Protein AF-H9BWG8-F1 (afdb_monomer_lite)

Radius of gyration: 15.61 Å; chains: 1; bounding box: 44×38×36 Å

Structure (mmCIF, N/CA/C/O backbone):
data_AF-H9BWG8-F1
#
_entry.id   AF-H9BWG8-F1
#
loop_
_atom_site.group_PDB
_atom_site.id
_atom_site.type_symbol
_atom_site.label_atom_id
_atom_site.label_alt_id
_atom_site.label_comp_id
_atom_site.label_asym_id
_atom_site.label_entity_id
_atom_site.label_seq_id
_atom_site.pdbx_PDB_ins_code
_atom_site.Cartn_x
_atom_site.Cartn_y
_atom_site.Cartn_z
_atom_site.occupancy
_atom_site.B_iso_or_equiv
_atom_site.auth_seq_id
_atom_site.auth_comp_id
_atom_site.auth_asym_id
_atom_site.auth_atom_id
_atom_site.pdbx_PDB_model_num
ATOM 1 N N . MET A 1 1 ? -14.755 -24.581 -1.591 1.00 34.66 1 MET A N 1
ATOM 2 C CA . MET A 1 1 ? -14.651 -24.265 -0.151 1.00 34.66 1 MET A CA 1
ATOM 3 C C . MET A 1 1 ? -14.657 -22.758 -0.014 1.00 34.66 1 MET A C 1
ATOM 5 O O . MET A 1 1 ? -13.779 -22.114 -0.571 1.00 34.66 1 MET A O 1
ATOM 9 N N . VAL A 1 2 ? -15.676 -22.192 0.628 1.00 41.84 2 VAL A N 1
ATOM 10 C CA . VAL A 1 2 ? -15.717 -20.753 0.907 1.00 41.84 2 VAL A CA 1
ATOM 11 C C . VAL A 1 2 ? -14.755 -20.523 2.066 1.00 41.84 2 VAL A C 1
ATOM 13 O O . VAL A 1 2 ? -15.059 -20.895 3.195 1.00 41.84 2 VAL A O 1
ATOM 16 N N . SER A 1 3 ? -13.562 -20.003 1.774 1.00 42.91 3 SER A N 1
ATOM 17 C CA . SER A 1 3 ? -12.657 -19.515 2.812 1.00 42.91 3 SER A CA 1
ATOM 18 C C . SER A 1 3 ? -13.364 -18.349 3.490 1.00 42.91 3 SER A C 1
ATOM 20 O O . SER A 1 3 ? -13.447 -17.261 2.921 1.00 42.91 3 SER A O 1
ATOM 22 N N . SER A 1 4 ? -13.925 -18.588 4.672 1.00 49.81 4 SER A N 1
ATOM 23 C CA . SER A 1 4 ? -14.429 -17.540 5.554 1.00 49.81 4 SER A CA 1
ATOM 24 C C . SER A 1 4 ? -13.330 -16.491 5.712 1.00 49.81 4 SER A C 1
ATOM 26 O O . SER A 1 4 ? -12.240 -16.805 6.194 1.00 49.81 4 SER A O 1
ATOM 28 N N . ARG A 1 5 ? -13.579 -15.274 5.214 1.00 58.22 5 ARG A N 1
ATOM 29 C CA . ARG A 1 5 ? -12.665 -14.139 5.367 1.00 58.22 5 ARG A CA 1
ATOM 30 C C . ARG A 1 5 ? -12.536 -13.871 6.863 1.00 58.22 5 ARG A C 1
ATOM 32 O O . ARG A 1 5 ? -13.487 -13.404 7.479 1.00 58.22 5 ARG A O 1
ATOM 39 N N . ILE A 1 6 ? -11.388 -14.209 7.440 1.00 57.97 6 ILE A N 1
ATOM 40 C CA . ILE A 1 6 ? -11.013 -13.689 8.749 1.00 57.97 6 ILE A CA 1
ATOM 41 C C . ILE A 1 6 ? -10.629 -12.233 8.486 1.00 57.97 6 ILE A C 1
ATOM 43 O O . ILE A 1 6 ? -9.564 -11.968 7.936 1.00 57.97 6 ILE A O 1
ATOM 47 N N . VAL A 1 7 ? -11.571 -11.332 8.752 1.00 70.06 7 VAL A N 1
ATOM 48 C CA . VAL A 1 7 ? -11.335 -9.888 8.814 1.00 70.06 7 VAL A CA 1
ATOM 49 C C . VAL A 1 7 ? -10.804 -9.625 10.218 1.00 70.06 7 VAL A C 1
ATOM 51 O O . VAL A 1 7 ? -11.497 -9.908 11.197 1.00 70.06 7 VAL A O 1
ATOM 54 N N . VAL A 1 8 ? -9.552 -9.193 10.312 1.00 82.75 8 VAL A N 1
ATOM 55 C CA . VAL A 1 8 ? -8.829 -8.928 11.565 1.00 82.75 8 VAL A CA 1
ATOM 56 C C . VAL A 1 8 ? -8.617 -7.428 11.750 1.00 82.75 8 VAL A C 1
ATOM 58 O O . VAL A 1 8 ? -8.641 -6.942 12.879 1.00 82.75 8 VAL A O 1
ATOM 61 N N . LEU A 1 9 ? -8.455 -6.685 10.654 1.00 85.06 9 LEU A N 1
ATOM 62 C CA . LEU A 1 9 ? -8.388 -5.230 10.674 1.00 85.06 9 LEU A CA 1
ATOM 63 C C . LEU A 1 9 ? -9.756 -4.619 10.983 1.00 85.06 9 LEU A C 1
ATOM 65 O O . LEU A 1 9 ? -10.799 -5.063 10.504 1.00 85.06 9 LEU A O 1
ATOM 69 N N . GLU A 1 10 ? -9.741 -3.531 11.746 1.00 86.50 10 GLU A N 1
ATOM 70 C CA . GLU A 1 10 ? -10.928 -2.704 11.930 1.00 86.50 10 GLU A CA 1
ATOM 71 C C . GLU A 1 10 ? -11.359 -2.097 10.585 1.00 86.50 10 GLU A C 1
ATOM 73 O O . GLU A 1 10 ? -10.529 -1.592 9.826 1.00 86.50 10 GLU A O 1
ATOM 78 N N . GLU A 1 11 ? -12.666 -2.070 10.313 1.00 85.56 11 GLU A N 1
ATOM 79 C CA . GLU A 1 11 ? -13.238 -1.542 9.061 1.00 85.56 11 GLU A CA 1
ATOM 80 C C . GLU A 1 11 ? -12.748 -0.117 8.747 1.00 85.56 11 GLU A C 1
ATOM 82 O O . GLU A 1 11 ? -12.359 0.194 7.624 1.00 85.56 11 GLU A O 1
ATOM 87 N N . LYS A 1 12 ? -12.630 0.733 9.773 1.00 86.62 12 LYS A N 1
ATOM 88 C CA . LYS A 1 12 ? -12.092 2.094 9.623 1.00 86.62 12 LYS A CA 1
ATOM 89 C C . LYS A 1 12 ? -10.654 2.117 9.110 1.00 86.62 12 LYS A C 1
ATOM 91 O O . LYS A 1 12 ? -10.272 3.046 8.399 1.00 86.62 12 LYS A O 1
ATOM 96 N N . PHE A 1 13 ? -9.841 1.134 9.489 1.00 90.06 13 PHE A N 1
ATOM 97 C CA . PHE A 1 13 ? -8.470 1.042 9.008 1.00 90.06 13 PHE A CA 1
ATOM 98 C C . PHE A 1 13 ? -8.421 0.515 7.572 1.00 90.06 13 PHE A C 1
ATOM 100 O O . PHE A 1 13 ? -7.601 0.981 6.786 1.00 90.06 13 PHE A O 1
ATOM 107 N N . HIS A 1 14 ? -9.347 -0.364 7.186 1.00 89.69 14 HIS A N 1
ATOM 108 C CA . HIS A 1 14 ? -9.510 -0.806 5.800 1.00 89.69 14 HIS A CA 1
ATOM 109 C C . HIS A 1 14 ? -9.807 0.372 4.849 1.00 89.69 14 HIS A C 1
ATOM 111 O O . HIS A 1 14 ? -9.149 0.541 3.815 1.00 89.69 14 HIS A O 1
ATOM 117 N N . ASP A 1 15 ? -10.737 1.250 5.233 1.00 90.06 15 ASP A N 1
ATOM 118 C CA . ASP A 1 15 ? -11.041 2.474 4.481 1.00 90.06 15 ASP A CA 1
ATOM 119 C C . ASP A 1 15 ? -9.833 3.413 4.415 1.00 90.06 15 ASP A C 1
ATOM 121 O O . ASP A 1 15 ? -9.537 4.013 3.375 1.00 90.06 15 ASP A O 1
ATOM 125 N N . LYS A 1 16 ? -9.088 3.512 5.522 1.00 90.88 16 LYS A N 1
ATOM 126 C CA . LYS A 1 16 ? -7.868 4.316 5.590 1.00 90.88 16 LYS A CA 1
ATOM 127 C C . LYS A 1 16 ? -6.794 3.792 4.638 1.00 90.88 16 LYS A C 1
ATOM 129 O O . LYS A 1 16 ? -6.205 4.599 3.925 1.00 90.88 16 LYS A O 1
ATOM 134 N N . ILE A 1 17 ? -6.579 2.477 4.565 1.00 91.75 17 ILE A N 1
ATOM 135 C CA . ILE A 1 17 ? -5.646 1.853 3.612 1.00 91.75 17 ILE A CA 1
ATOM 136 C C . ILE A 1 17 ? -6.026 2.219 2.177 1.00 91.75 17 ILE A C 1
ATOM 138 O O . ILE A 1 17 ? -5.185 2.704 1.424 1.00 91.75 17 ILE A O 1
ATOM 142 N N . THR A 1 18 ? -7.297 2.051 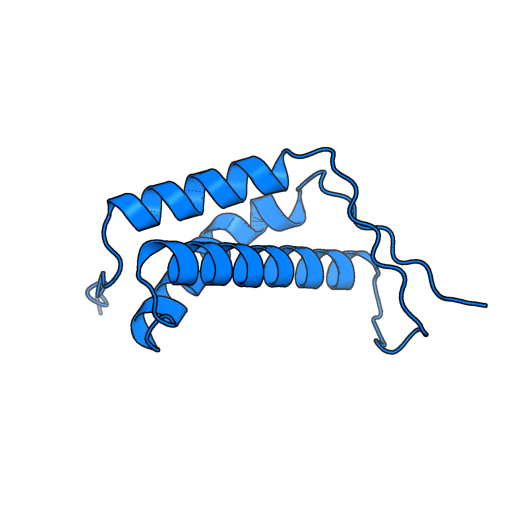1.818 1.00 91.38 18 THR A N 1
ATOM 143 C CA . THR A 1 18 ? -7.797 2.355 0.468 1.00 91.38 18 THR A CA 1
ATOM 144 C C . THR A 1 18 ? -7.594 3.836 0.122 1.00 91.38 18 THR A C 1
ATOM 146 O O . THR A 1 18 ? -7.124 4.186 -0.960 1.00 91.38 18 THR A O 1
ATOM 149 N N . SER A 1 19 ? -7.873 4.728 1.076 1.00 91.06 19 SER A N 1
ATOM 150 C CA . SER A 1 19 ? -7.628 6.167 0.935 1.00 91.06 19 SER A CA 1
ATOM 151 C C . SER A 1 19 ? -6.141 6.495 0.749 1.00 91.06 19 SER A C 1
ATOM 153 O O . SER A 1 19 ? -5.789 7.297 -0.120 1.00 91.06 19 SER A O 1
ATOM 155 N N . LEU A 1 20 ? -5.257 5.849 1.518 1.00 89.81 20 LEU A N 1
ATOM 156 C CA . LEU A 1 20 ? -3.808 6.011 1.400 1.00 89.81 20 LEU A CA 1
ATOM 157 C C . LEU A 1 20 ? -3.299 5.548 0.032 1.00 89.81 20 LEU A C 1
ATOM 159 O O . LEU A 1 20 ? -2.563 6.300 -0.603 1.00 89.81 20 LEU A O 1
ATOM 163 N N . ILE A 1 21 ? -3.740 4.382 -0.452 1.00 90.38 21 ILE A N 1
ATOM 164 C CA . ILE A 1 21 ? -3.393 3.873 -1.786 1.00 90.38 21 ILE A CA 1
ATOM 165 C C . ILE A 1 21 ? -3.788 4.899 -2.848 1.00 90.38 21 ILE A C 1
ATOM 167 O O . ILE A 1 21 ? -2.922 5.407 -3.559 1.00 90.38 21 ILE A O 1
ATOM 171 N N . HIS A 1 22 ? -5.061 5.296 -2.912 1.00 90.31 22 HIS A N 1
ATOM 172 C CA . HIS A 1 22 ? -5.521 6.243 -3.929 1.00 90.31 22 HIS A CA 1
ATOM 173 C C . HIS A 1 22 ? -4.805 7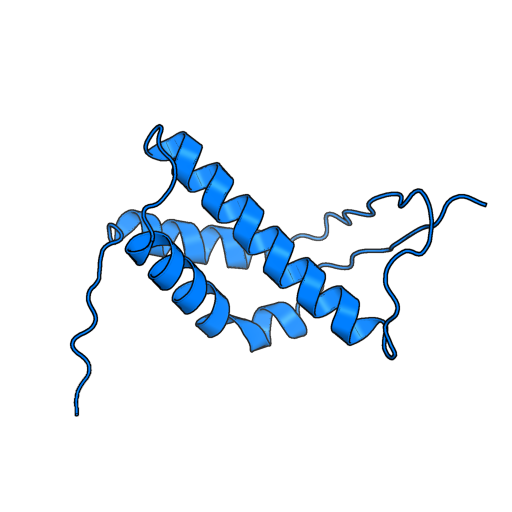.594 -3.862 1.00 90.31 22 HIS A C 1
ATOM 175 O O . HIS A 1 22 ? -4.503 8.182 -4.901 1.00 90.31 22 HIS A O 1
ATOM 181 N N . LYS A 1 23 ? -4.535 8.103 -2.654 1.00 88.00 23 LYS A N 1
ATOM 182 C CA . LYS A 1 23 ? -3.806 9.361 -2.475 1.00 88.00 23 LYS A CA 1
ATOM 183 C C . LYS A 1 23 ? -2.376 9.248 -2.998 1.00 88.00 23 LYS A C 1
ATOM 185 O O . LYS A 1 23 ? -1.919 10.151 -3.691 1.00 88.00 23 LYS A O 1
ATOM 190 N N . THR A 1 24 ? -1.687 8.155 -2.684 1.00 85.75 24 THR A N 1
ATOM 191 C CA . THR A 1 24 ? -0.313 7.915 -3.131 1.00 85.75 24 THR A CA 1
ATOM 192 C C . THR A 1 24 ? -0.244 7.715 -4.643 1.00 85.75 24 THR A C 1
ATOM 194 O O . THR A 1 24 ? 0.576 8.355 -5.291 1.00 85.75 24 THR A O 1
ATOM 197 N N . LEU A 1 25 ? -1.134 6.908 -5.229 1.00 84.31 25 LEU A N 1
ATOM 198 C CA . LEU A 1 25 ? -1.118 6.612 -6.667 1.00 84.31 25 LEU A CA 1
ATOM 199 C C . LEU A 1 25 ? -1.467 7.817 -7.554 1.00 84.31 25 LEU A C 1
ATOM 201 O O . LEU A 1 25 ? -1.058 7.846 -8.715 1.00 84.31 25 LEU A O 1
ATOM 205 N N . LYS A 1 26 ? -2.222 8.787 -7.020 1.00 82.31 26 LYS A N 1
ATOM 206 C CA . LYS A 1 26 ? -2.591 10.046 -7.695 1.00 82.31 26 LYS A CA 1
ATOM 207 C C . LYS A 1 26 ? -1.634 11.199 -7.396 1.00 82.31 26 LYS A C 1
ATOM 209 O O . LYS A 1 26 ? -1.859 12.309 -7.876 1.00 82.31 26 LYS A O 1
ATOM 214 N N . SER A 1 27 ? -0.619 10.975 -6.566 1.00 76.06 27 SER A N 1
ATOM 215 C CA . SER A 1 27 ? 0.347 12.013 -6.241 1.00 76.06 27 SER A CA 1
ATOM 216 C C . SER A 1 27 ? 1.319 12.212 -7.402 1.00 76.06 27 SER A C 1
ATOM 218 O O . SER A 1 27 ? 1.900 11.253 -7.901 1.00 76.06 27 SER A O 1
ATOM 220 N N . ASN A 1 28 ? 1.537 13.473 -7.780 1.00 65.12 28 ASN A N 1
ATOM 221 C CA . ASN A 1 28 ? 2.629 13.871 -8.675 1.00 65.12 28 ASN A CA 1
ATOM 222 C C . ASN A 1 28 ? 3.942 14.097 -7.906 1.00 65.12 28 ASN A C 1
ATOM 224 O O . ASN A 1 28 ? 4.904 14.621 -8.468 1.00 65.12 28 ASN A O 1
ATOM 228 N N . GLU A 1 29 ? 3.982 13.777 -6.609 1.00 64.62 29 GLU A N 1
ATOM 229 C CA . GLU A 1 29 ? 5.217 13.826 -5.834 1.00 64.62 29 GLU A CA 1
ATOM 230 C C . GLU A 1 29 ? 6.154 12.727 -6.330 1.00 64.62 29 GLU A C 1
ATOM 232 O O . GLU A 1 29 ? 6.052 11.560 -5.955 1.00 64.62 29 GLU A O 1
ATOM 237 N N . ILE A 1 30 ? 7.074 13.127 -7.201 1.00 56.09 30 ILE A N 1
ATOM 238 C CA . ILE A 1 30 ? 8.175 12.293 -7.656 1.00 56.09 30 ILE A CA 1
ATOM 239 C C . ILE A 1 30 ? 9.077 12.039 -6.446 1.00 56.09 30 ILE A C 1
ATOM 241 O O . ILE A 1 30 ? 9.781 12.938 -5.978 1.00 56.09 30 ILE A O 1
ATOM 245 N N . SER A 1 31 ? 9.063 10.811 -5.931 1.00 63.84 31 SER A N 1
ATOM 246 C CA . SER A 1 31 ? 10.088 10.351 -5.001 1.00 63.84 31 SER A CA 1
ATOM 247 C C . SER A 1 31 ? 11.187 9.684 -5.817 1.00 63.84 31 SER A C 1
ATOM 249 O O . SER A 1 31 ? 11.019 8.575 -6.318 1.00 63.84 31 SER A O 1
ATOM 251 N N . SER A 1 32 ? 12.306 10.382 -5.981 1.00 59.59 32 SER A N 1
ATOM 252 C CA . SER A 1 32 ? 13.496 9.843 -6.640 1.00 59.59 32 SER A CA 1
ATOM 253 C C . SER A 1 32 ? 14.540 9.510 -5.581 1.00 59.59 32 SER A C 1
ATOM 255 O O . SER A 1 32 ? 15.341 10.382 -5.227 1.00 59.59 32 SER A O 1
ATOM 257 N N . PRO A 1 33 ? 14.527 8.296 -5.004 1.00 64.75 33 PRO A N 1
ATOM 258 C CA . PRO A 1 33 ? 15.577 7.900 -4.084 1.00 64.75 33 PRO A CA 1
ATOM 259 C C . PRO A 1 33 ? 16.907 7.828 -4.842 1.00 64.75 33 PRO A C 1
ATOM 261 O O . PRO A 1 33 ? 17.048 7.098 -5.823 1.00 64.75 33 PRO A O 1
ATOM 264 N N . GLU A 1 34 ? 17.896 8.586 -4.374 1.00 64.31 34 GLU A N 1
ATOM 265 C CA . GLU A 1 34 ? 19.269 8.465 -4.856 1.00 64.31 34 GLU A CA 1
ATOM 266 C C . GLU A 1 34 ? 19.855 7.141 -4.345 1.00 64.31 34 GLU A C 1
ATOM 268 O O . GLU A 1 34 ? 19.985 6.914 -3.137 1.00 64.31 34 GLU A O 1
ATOM 273 N N . LEU A 1 35 ? 20.205 6.244 -5.265 1.00 67.81 35 LEU A N 1
ATOM 274 C CA . LEU A 1 35 ? 20.800 4.956 -4.940 1.00 67.81 35 LEU A CA 1
ATOM 275 C C . LEU A 1 35 ? 22.324 5.057 -5.032 1.00 67.81 35 LEU A C 1
ATOM 277 O O . LEU A 1 35 ? 22.884 5.557 -6.004 1.00 67.81 35 LEU A O 1
ATOM 281 N N . LYS A 1 36 ? 23.026 4.538 -4.017 1.00 64.75 36 LYS A N 1
ATOM 282 C CA . LYS A 1 36 ? 24.500 4.580 -3.970 1.00 64.75 36 LYS A CA 1
ATOM 283 C C . LYS A 1 36 ? 25.162 3.830 -5.128 1.00 64.75 36 LYS A C 1
ATOM 285 O O . LYS A 1 36 ? 26.270 4.181 -5.494 1.00 64.75 36 LYS A O 1
ATOM 290 N N . GLN A 1 37 ? 24.513 2.788 -5.641 1.00 66.75 37 GLN A N 1
ATOM 291 C CA . GLN A 1 37 ? 24.987 1.961 -6.749 1.00 66.75 37 GLN A CA 1
ATOM 292 C C . GLN A 1 37 ? 23.821 1.121 -7.298 1.00 66.75 37 GLN A C 1
ATOM 294 O O . GLN A 1 37 ? 22.826 0.906 -6.593 1.00 66.75 37 GLN A O 1
ATOM 299 N N . LYS A 1 38 ? 23.934 0.611 -8.530 1.00 69.12 38 LYS A N 1
ATOM 300 C CA . LYS A 1 38 ? 22.958 -0.330 -9.106 1.00 69.12 38 LYS A CA 1
ATOM 301 C C . LYS A 1 38 ? 23.140 -1.716 -8.483 1.00 69.12 38 LYS A C 1
ATOM 303 O O . LYS A 1 38 ? 23.996 -2.479 -8.905 1.00 69.12 38 LYS A O 1
ATOM 308 N N . ILE A 1 39 ? 22.371 -2.006 -7.428 1.00 72.75 39 ILE A N 1
ATOM 309 C CA . ILE A 1 39 ? 22.423 -3.295 -6.702 1.00 72.75 39 ILE A CA 1
ATOM 310 C C . ILE A 1 39 ? 21.454 -4.323 -7.298 1.00 72.75 39 ILE A C 1
ATOM 312 O O . ILE A 1 39 ? 21.702 -5.520 -7.219 1.00 72.75 39 ILE A O 1
ATOM 316 N N . TRP A 1 40 ? 20.341 -3.863 -7.869 1.00 70.69 40 TRP A N 1
ATOM 317 C CA . TRP A 1 40 ? 19.284 -4.737 -8.366 1.00 70.69 40 TRP A CA 1
ATOM 318 C C . TRP A 1 40 ? 19.498 -5.027 -9.847 1.00 70.69 40 TRP A C 1
ATOM 320 O O . TRP A 1 40 ? 19.505 -4.109 -10.671 1.00 70.69 40 TRP A O 1
ATOM 330 N N . GLU A 1 41 ? 19.663 -6.306 -10.165 1.00 70.19 41 GLU A N 1
ATOM 331 C CA . GLU A 1 41 ? 19.581 -6.812 -11.529 1.00 70.19 41 GLU A CA 1
ATOM 332 C C . GLU A 1 41 ? 18.102 -7.008 -11.874 1.00 70.19 41 GLU A C 1
ATOM 334 O O . GLU A 1 41 ? 17.390 -7.757 -11.207 1.00 70.19 41 GLU A O 1
ATOM 339 N N . TYR A 1 42 ? 17.626 -6.288 -12.884 1.00 74.12 42 TYR A N 1
ATOM 340 C CA . TYR A 1 42 ? 16.276 -6.409 -13.422 1.00 74.12 42 TYR A CA 1
ATOM 341 C C . TYR A 1 42 ? 16.349 -6.311 -14.945 1.00 74.12 42 TYR A C 1
ATOM 343 O O . TYR A 1 42 ? 17.185 -5.585 -15.488 1.00 74.12 42 TYR A O 1
ATOM 351 N N . GLU A 1 43 ? 15.495 -7.073 -15.623 1.00 75.62 43 GLU A N 1
ATOM 352 C CA . GLU A 1 43 ? 15.445 -7.133 -17.088 1.00 75.62 43 GLU A CA 1
ATOM 353 C C . GLU A 1 43 ? 14.665 -5.948 -17.680 1.00 75.62 43 GLU A C 1
ATOM 355 O O . GLU A 1 43 ? 15.028 -5.425 -18.734 1.00 75.62 43 GLU A O 1
ATOM 360 N N . HIS A 1 44 ? 13.640 -5.476 -16.960 1.00 80.06 44 HIS A N 1
ATOM 361 C CA . HIS A 1 44 ? 12.767 -4.382 -17.377 1.00 80.06 44 HIS A CA 1
ATOM 362 C C . HIS A 1 44 ? 12.544 -3.372 -16.244 1.00 80.06 44 HIS A C 1
ATOM 364 O O . HIS A 1 44 ? 12.152 -3.738 -15.134 1.00 80.06 44 HIS A O 1
ATOM 370 N N . ASP A 1 45 ? 12.764 -2.086 -16.535 1.00 78.50 45 ASP A N 1
ATOM 371 C CA . ASP A 1 45 ? 12.577 -0.975 -15.590 1.00 78.50 45 ASP A CA 1
ATOM 372 C C . ASP A 1 45 ? 11.155 -0.941 -15.009 1.00 78.50 45 ASP A C 1
ATOM 374 O O . ASP A 1 45 ? 10.971 -0.633 -13.831 1.00 78.50 45 ASP A O 1
ATOM 378 N N . ASP A 1 46 ? 10.151 -1.289 -15.817 1.00 80.00 46 ASP A N 1
ATOM 379 C CA . ASP A 1 46 ? 8.741 -1.263 -15.420 1.00 80.00 46 ASP A CA 1
ATOM 380 C C . ASP A 1 46 ? 8.422 -2.287 -14.322 1.00 80.00 46 ASP A C 1
ATOM 382 O O . ASP A 1 46 ? 7.682 -1.971 -13.386 1.00 80.00 46 ASP A O 1
ATOM 386 N N . ASP A 1 47 ? 9.037 -3.472 -14.364 1.00 79.56 47 ASP A N 1
ATOM 387 C CA . ASP A 1 47 ? 8.869 -4.499 -13.328 1.00 79.56 47 ASP A CA 1
ATOM 388 C C . ASP A 1 47 ? 9.498 -4.050 -12.004 1.00 79.56 47 ASP A C 1
ATOM 390 O O . ASP A 1 47 ? 8.917 -4.225 -10.926 1.00 79.56 47 ASP A O 1
ATOM 394 N N . PHE A 1 48 ? 10.664 -3.399 -12.079 1.00 81.50 48 PHE A N 1
ATOM 395 C CA . PHE A 1 48 ? 11.315 -2.817 -10.909 1.00 81.50 48 PHE A CA 1
ATOM 396 C C . PHE A 1 48 ? 10.480 -1.679 -10.308 1.00 81.50 48 PHE A C 1
ATOM 398 O O . PHE A 1 48 ? 10.248 -1.651 -9.096 1.00 81.50 48 PHE A O 1
ATOM 405 N N . LYS A 1 49 ? 9.969 -0.768 -11.147 1.00 81.12 49 LYS A N 1
ATOM 406 C CA . LYS A 1 49 ? 9.076 0.321 -10.725 1.00 81.12 49 LYS A CA 1
ATOM 407 C C . LYS A 1 49 ? 7.810 -0.222 -10.071 1.00 81.12 49 LYS A C 1
ATOM 409 O O . LYS A 1 49 ? 7.421 0.271 -9.014 1.00 81.12 49 LYS A O 1
ATOM 414 N N . TYR A 1 50 ? 7.187 -1.241 -10.656 1.00 84.31 50 TYR A N 1
ATOM 415 C CA . TYR A 1 50 ? 6.000 -1.883 -10.097 1.00 84.31 50 TYR A CA 1
ATOM 416 C C . TYR A 1 50 ? 6.274 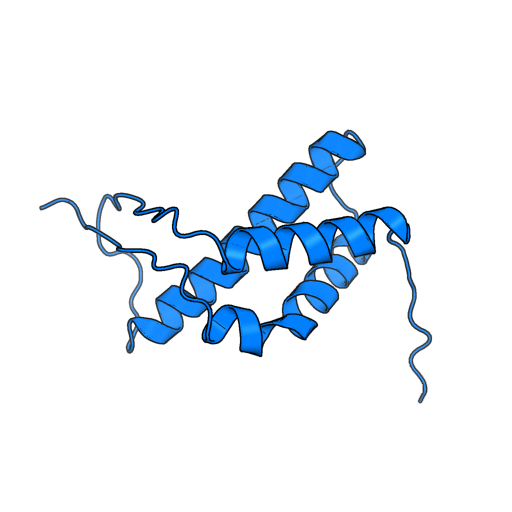-2.477 -8.707 1.00 84.31 50 TYR A C 1
ATOM 418 O O . TYR A 1 50 ? 5.571 -2.150 -7.745 1.00 84.31 50 TYR A O 1
ATOM 426 N N . GLY A 1 51 ? 7.345 -3.266 -8.570 1.00 84.31 51 GLY A N 1
ATOM 427 C CA . GLY A 1 51 ? 7.761 -3.825 -7.282 1.00 84.31 51 GLY A CA 1
ATOM 428 C C . GLY A 1 51 ? 8.061 -2.745 -6.237 1.00 84.31 51 GLY A C 1
ATOM 429 O O . GLY A 1 51 ? 7.636 -2.858 -5.085 1.00 84.31 51 GLY A O 1
ATOM 430 N N . HIS A 1 52 ? 8.725 -1.659 -6.642 1.00 84.50 52 HIS A N 1
ATOM 431 C CA . HIS A 1 52 ? 9.000 -0.522 -5.767 1.00 84.50 52 HIS A CA 1
ATOM 432 C C . HIS A 1 52 ? 7.717 0.170 -5.290 1.00 84.50 52 HIS A C 1
ATOM 434 O O . HIS A 1 52 ? 7.575 0.403 -4.091 1.00 84.50 52 HIS A O 1
ATOM 440 N N . LYS A 1 53 ? 6.762 0.469 -6.186 1.00 86.31 53 LYS A N 1
ATOM 441 C CA . LYS A 1 53 ? 5.478 1.098 -5.819 1.00 86.31 53 LYS A CA 1
ATOM 442 C C . LYS A 1 53 ? 4.714 0.245 -4.802 1.00 86.31 53 LYS A C 1
ATOM 444 O O . LYS A 1 53 ? 4.262 0.766 -3.781 1.00 86.31 53 LYS A O 1
ATOM 449 N N . ALA A 1 54 ? 4.619 -1.065 -5.040 1.00 88.50 54 ALA A N 1
ATOM 450 C CA . ALA A 1 54 ? 3.971 -1.991 -4.114 1.00 88.50 54 ALA A CA 1
ATOM 451 C C . ALA A 1 54 ? 4.683 -2.020 -2.748 1.00 88.50 54 ALA A C 1
ATOM 453 O O . ALA A 1 54 ? 4.039 -1.901 -1.705 1.00 88.50 54 ALA A O 1
ATOM 454 N N . GLY A 1 55 ? 6.018 -2.106 -2.740 1.00 88.19 55 GLY A N 1
ATOM 455 C CA . GLY A 1 55 ? 6.821 -2.077 -1.514 1.00 88.19 55 GLY A CA 1
ATOM 456 C C . GLY A 1 55 ? 6.687 -0.767 -0.731 1.00 88.19 55 GLY A C 1
ATOM 457 O O . GLY A 1 55 ? 6.545 -0.789 0.493 1.00 88.19 55 GLY A O 1
ATOM 458 N N . PHE A 1 56 ? 6.674 0.369 -1.428 1.00 87.81 56 PHE A N 1
ATOM 459 C CA . PHE A 1 56 ? 6.479 1.689 -0.834 1.00 87.81 56 PHE A CA 1
ATOM 460 C C . PHE A 1 56 ? 5.116 1.801 -0.142 1.00 87.81 56 PHE A C 1
ATOM 462 O O . PHE A 1 56 ? 5.050 2.217 1.015 1.00 87.81 56 PHE A O 1
ATOM 469 N N . LEU A 1 57 ? 4.040 1.366 -0.807 1.00 90.31 57 LEU A N 1
ATOM 470 C CA . LEU A 1 57 ? 2.694 1.342 -0.226 1.00 90.31 57 LEU A CA 1
ATOM 471 C C . LEU A 1 57 ? 2.624 0.460 1.023 1.00 90.31 57 LEU A C 1
ATOM 473 O O . LEU A 1 57 ? 2.080 0.896 2.036 1.00 90.31 57 LEU A O 1
ATOM 477 N N . ILE A 1 58 ? 3.227 -0.736 0.989 1.00 92.12 58 ILE A N 1
ATOM 478 C CA . ILE A 1 58 ? 3.321 -1.617 2.166 1.00 92.12 58 ILE A CA 1
ATOM 479 C C . ILE A 1 58 ? 3.991 -0.877 3.331 1.00 92.12 58 ILE A C 1
ATOM 481 O O . ILE A 1 58 ? 3.450 -0.851 4.436 1.00 92.12 58 ILE A O 1
ATOM 485 N N . GLY A 1 59 ? 5.150 -0.258 3.092 1.00 91.38 59 GLY A N 1
ATOM 486 C CA . GLY A 1 59 ? 5.884 0.479 4.122 1.00 91.38 59 GLY A CA 1
ATOM 487 C C . GLY A 1 59 ? 5.085 1.653 4.691 1.00 91.38 59 GLY A C 1
ATOM 488 O O . GLY A 1 59 ? 5.044 1.844 5.908 1.00 91.38 59 GLY A O 1
ATOM 489 N N . LEU A 1 60 ? 4.403 2.404 3.825 1.00 91.88 60 LEU A N 1
ATOM 490 C CA . LEU A 1 60 ? 3.568 3.539 4.210 1.00 91.88 60 LEU A CA 1
ATOM 491 C C . LEU A 1 60 ? 2.385 3.101 5.083 1.00 91.88 60 LEU A C 1
ATOM 493 O O . LEU A 1 60 ? 2.146 3.701 6.132 1.00 91.88 60 LEU A O 1
ATOM 497 N N . ILE A 1 61 ? 1.682 2.038 4.686 1.00 94.62 61 ILE A N 1
ATOM 498 C CA . ILE A 1 61 ? 0.537 1.493 5.425 1.00 94.62 61 ILE A CA 1
ATOM 499 C C . ILE A 1 61 ? 0.975 0.935 6.782 1.00 94.62 61 ILE A C 1
ATOM 501 O O . ILE A 1 61 ? 0.345 1.239 7.792 1.00 94.62 61 ILE A O 1
ATOM 505 N N . ILE A 1 62 ? 2.075 0.173 6.839 1.00 95.25 62 ILE A N 1
ATOM 506 C CA . ILE A 1 62 ? 2.625 -0.334 8.108 1.00 95.25 62 ILE A CA 1
ATOM 507 C C . ILE A 1 62 ? 3.026 0.831 9.021 1.00 95.25 62 ILE A C 1
ATOM 509 O O . ILE A 1 62 ? 2.730 0.811 10.215 1.00 95.25 62 ILE A O 1
ATOM 513 N N . GLY A 1 63 ? 3.660 1.870 8.472 1.00 94.50 63 GLY A N 1
ATOM 514 C CA . GLY A 1 63 ? 4.032 3.061 9.231 1.00 94.50 63 GLY A CA 1
ATOM 515 C C . GLY A 1 63 ? 2.823 3.801 9.809 1.00 94.50 63 GLY A C 1
ATOM 516 O O . GLY A 1 63 ? 2.854 4.223 10.964 1.00 94.50 63 GLY A O 1
ATOM 517 N N . ASP A 1 64 ? 1.745 3.944 9.037 1.00 94.31 64 ASP A N 1
ATOM 518 C CA . ASP A 1 64 ? 0.497 4.550 9.511 1.00 94.31 64 ASP A CA 1
ATOM 519 C C . ASP A 1 64 ? -0.223 3.671 10.551 1.00 94.31 64 ASP A C 1
ATOM 521 O O . ASP A 1 64 ? -0.710 4.186 11.563 1.00 94.31 64 ASP A O 1
ATOM 525 N N . TYR A 1 65 ? -0.202 2.348 10.368 1.00 95.56 65 TYR A N 1
ATOM 526 C CA . TYR A 1 65 ? -0.715 1.385 11.340 1.00 95.56 65 TYR A CA 1
ATOM 527 C C . TYR A 1 65 ? -0.005 1.541 12.688 1.00 95.56 65 TYR A C 1
ATOM 529 O O . TYR A 1 65 ? -0.649 1.735 13.718 1.00 95.56 65 TYR A O 1
ATOM 537 N N . MET A 1 66 ? 1.331 1.528 12.680 1.00 96.06 66 MET A N 1
ATOM 538 C CA . MET A 1 66 ? 2.139 1.651 13.896 1.00 96.06 66 MET A CA 1
ATOM 539 C C . MET A 1 66 ? 1.913 2.980 14.617 1.00 96.06 66 MET A C 1
ATOM 541 O O . MET A 1 66 ? 1.918 3.011 15.843 1.00 96.06 66 MET A O 1
ATOM 545 N N . LYS A 1 67 ? 1.682 4.072 13.878 1.00 94.81 67 LYS A N 1
ATOM 546 C CA . LYS A 1 67 ? 1.316 5.371 14.468 1.00 94.81 67 LYS A CA 1
ATOM 547 C C . LYS A 1 67 ? -0.077 5.365 15.091 1.00 94.81 67 LYS A C 1
ATOM 549 O O . LYS A 1 67 ? -0.300 6.073 16.062 1.00 94.81 67 LYS A O 1
ATOM 554 N N . THR A 1 68 ? -1.009 4.614 14.510 1.00 93.06 68 THR A N 1
ATOM 555 C CA . THR A 1 68 ? -2.409 4.577 14.950 1.00 93.06 68 THR A CA 1
ATOM 556 C C . THR A 1 68 ? -2.591 3.687 16.180 1.00 93.06 68 THR A C 1
ATOM 558 O O . THR A 1 68 ? -3.316 4.059 17.097 1.00 93.06 68 THR A O 1
ATOM 561 N N . TYR A 1 69 ? -1.931 2.527 16.207 1.00 93.38 69 TYR A N 1
ATOM 562 C CA . TYR A 1 69 ? -2.143 1.488 17.222 1.00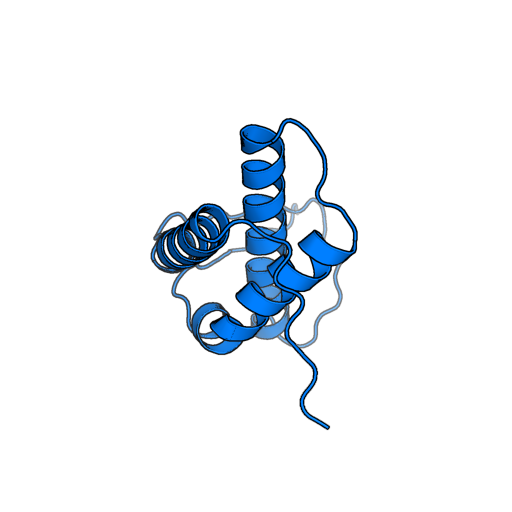 93.38 69 TYR A CA 1
ATOM 563 C C . TYR A 1 69 ? -0.962 1.299 18.183 1.00 93.38 69 TYR A C 1
ATOM 565 O O . TYR A 1 69 ? -1.009 0.413 19.032 1.00 93.38 69 TYR A O 1
ATOM 573 N N . GLU A 1 70 ? 0.110 2.083 18.029 1.00 95.94 70 GLU A N 1
ATOM 574 C CA . GLU A 1 70 ? 1.330 2.034 18.856 1.00 95.94 70 GLU A CA 1
ATOM 575 C C . GLU A 1 70 ? 1.990 0.643 18.930 1.00 95.94 70 GLU A C 1
ATOM 577 O O . GLU A 1 70 ? 2.732 0.320 19.858 1.00 95.94 70 GLU A O 1
ATOM 582 N N . ARG A 1 71 ? 1.746 -0.200 17.921 1.00 95.56 71 ARG A N 1
ATOM 583 C CA . ARG A 1 71 ? 2.324 -1.541 17.804 1.00 95.56 71 ARG A CA 1
ATOM 584 C C . ARG A 1 71 ? 2.545 -1.940 16.354 1.00 95.56 71 ARG A C 1
ATOM 586 O O . ARG A 1 71 ? 1.921 -1.406 15.440 1.00 95.56 71 ARG A O 1
ATOM 593 N N . PHE A 1 72 ? 3.401 -2.935 16.152 1.00 96.06 72 PHE A N 1
ATOM 594 C CA . PHE A 1 72 ? 3.547 -3.580 14.851 1.00 96.06 72 PHE A CA 1
ATOM 595 C C . PHE A 1 72 ? 2.297 -4.428 14.521 1.00 96.06 72 PHE A C 1
ATOM 597 O O . PHE A 1 72 ? 1.706 -5.004 15.447 1.00 96.06 72 PHE A O 1
ATOM 604 N N . PRO A 1 73 ? 1.873 -4.521 13.244 1.00 94.94 7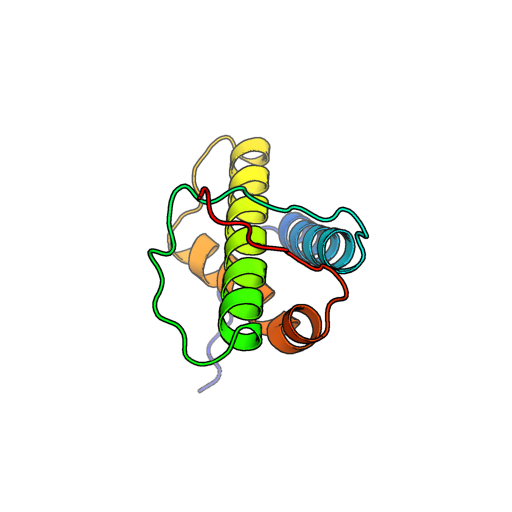3 PRO A N 1
ATOM 605 C CA . PRO A 1 73 ? 0.784 -5.415 12.867 1.00 94.94 73 PRO A CA 1
ATOM 606 C C . PRO A 1 73 ? 1.160 -6.878 13.139 1.00 94.94 73 PRO A C 1
ATOM 608 O O . PRO A 1 73 ? 2.298 -7.301 12.929 1.00 94.94 73 PRO A O 1
ATOM 611 N N . SER A 1 74 ? 0.199 -7.665 13.604 1.00 96.12 74 SER A N 1
ATOM 612 C CA . SER A 1 74 ? 0.338 -9.114 13.753 1.00 96.12 74 SER A CA 1
ATOM 613 C C . SER A 1 74 ? 0.431 -9.807 12.382 1.00 96.12 74 SER A C 1
ATOM 615 O O . SER A 1 74 ? 0.098 -9.201 11.360 1.00 96.12 74 SER A O 1
ATOM 617 N N . PRO A 1 75 ? 0.855 -11.083 12.319 1.00 94.56 75 PRO A N 1
ATOM 618 C CA . PRO A 1 75 ? 0.932 -11.820 11.057 1.00 94.56 75 PRO A CA 1
ATOM 619 C C . PRO A 1 75 ? -0.376 -11.827 10.255 1.00 94.56 75 PRO A C 1
ATOM 621 O O . PRO A 1 75 ? -0.338 -11.637 9.042 1.00 94.56 75 PRO A O 1
ATOM 624 N N . ASP A 1 76 ? -1.525 -11.976 10.918 1.00 93.75 76 ASP A N 1
ATOM 625 C CA . ASP A 1 76 ? -2.824 -11.999 10.237 1.00 93.75 76 ASP A CA 1
ATOM 626 C C . ASP A 1 76 ? -3.209 -10.616 9.691 1.00 93.75 76 ASP A C 1
ATOM 628 O O . ASP A 1 76 ? -3.678 -10.505 8.559 1.00 93.75 76 ASP A O 1
ATOM 632 N N . GLU A 1 77 ? -2.919 -9.548 10.439 1.00 94.00 77 GLU A N 1
ATOM 633 C CA . GLU A 1 77 ? -3.117 -8.170 9.973 1.00 94.00 77 GLU A CA 1
ATOM 634 C C . GLU A 1 77 ? -2.195 -7.840 8.795 1.00 94.00 77 GLU A C 1
ATOM 636 O O . GLU A 1 77 ? -2.621 -7.194 7.843 1.00 94.00 77 GLU A O 1
ATOM 641 N N . LEU A 1 78 ? -0.946 -8.323 8.801 1.00 94.31 78 LEU A N 1
ATOM 642 C CA . LEU A 1 78 ? -0.040 -8.184 7.655 1.00 94.31 78 LEU A CA 1
ATOM 643 C C . LEU A 1 78 ? -0.568 -8.914 6.418 1.00 94.31 78 LEU A C 1
ATOM 645 O O . LEU A 1 78 ? -0.439 -8.399 5.307 1.00 94.31 78 LEU A O 1
ATOM 649 N N . ILE A 1 79 ? -1.135 -10.110 6.594 1.00 93.69 79 ILE A N 1
ATOM 650 C CA . ILE A 1 79 ? -1.761 -10.866 5.504 1.00 93.69 79 ILE A CA 1
ATOM 651 C C . ILE A 1 79 ? -2.948 -10.084 4.942 1.00 93.69 79 ILE A C 1
ATOM 653 O O . ILE A 1 79 ? -3.106 -10.003 3.726 1.00 93.69 79 ILE A O 1
ATOM 657 N N . GLU A 1 80 ? -3.775 -9.495 5.801 1.00 93.50 80 GLU A N 1
ATOM 658 C CA . GLU A 1 80 ? -4.920 -8.705 5.361 1.00 93.50 80 GLU A CA 1
ATOM 659 C C . GLU A 1 80 ? -4.501 -7.409 4.655 1.00 93.50 80 GLU A C 1
ATOM 661 O O . GLU A 1 80 ? -4.986 -7.143 3.558 1.00 93.50 80 GLU A O 1
ATOM 666 N N . ILE A 1 81 ? -3.525 -6.668 5.195 1.00 93.25 81 ILE A N 1
ATOM 667 C CA . ILE A 1 81 ? -2.924 -5.497 4.532 1.00 93.25 81 ILE A CA 1
ATOM 668 C C . ILE A 1 81 ? -2.437 -5.873 3.127 1.00 93.25 81 ILE A C 1
ATOM 670 O O . ILE A 1 81 ? -2.739 -5.172 2.160 1.00 93.25 81 ILE A O 1
ATOM 674 N N . ARG A 1 82 ? -1.712 -6.993 2.992 1.00 91.69 82 ARG A N 1
ATOM 675 C CA . ARG A 1 82 ? -1.227 -7.472 1.688 1.00 91.69 82 ARG A CA 1
ATOM 676 C C . ARG A 1 82 ? -2.371 -7.771 0.733 1.00 91.69 82 ARG A C 1
ATOM 678 O O . ARG A 1 82 ? -2.302 -7.325 -0.401 1.00 91.69 82 ARG A O 1
ATOM 685 N N . LYS A 1 83 ? -3.436 -8.437 1.185 1.00 92.94 83 LYS A N 1
ATOM 686 C CA . LYS A 1 83 ? -4.609 -8.731 0.346 1.00 92.94 83 LYS A CA 1
ATOM 687 C C . LYS A 1 83 ? -5.300 -7.469 -0.169 1.00 92.94 83 LYS A C 1
ATOM 689 O O . LYS A 1 83 ? -5.753 -7.458 -1.309 1.00 92.94 83 LYS A O 1
ATOM 694 N N . ILE A 1 84 ? -5.376 -6.417 0.648 1.00 92.62 84 ILE A N 1
ATOM 695 C CA . ILE A 1 84 ? -5.938 -5.129 0.218 1.00 92.62 84 ILE A CA 1
ATOM 696 C C . ILE A 1 84 ? -5.041 -4.498 -0.851 1.00 92.62 84 ILE A C 1
ATOM 698 O O . ILE A 1 84 ? -5.534 -4.000 -1.852 1.00 92.62 84 ILE A O 1
ATOM 702 N N . ILE A 1 85 ? -3.718 -4.547 -0.697 1.00 91.56 85 ILE A N 1
ATOM 703 C CA . ILE A 1 85 ? -2.792 -4.025 -1.717 1.00 91.56 85 ILE A CA 1
ATOM 704 C C . ILE A 1 85 ? -2.863 -4.868 -2.998 1.00 91.56 85 ILE A C 1
ATOM 706 O O . ILE A 1 85 ? -2.914 -4.319 -4.096 1.00 91.56 85 ILE A O 1
ATOM 710 N N . GLU A 1 86 ? -2.930 -6.193 -2.860 1.00 91.25 86 GLU A N 1
ATOM 711 C CA . GLU A 1 86 ? -3.082 -7.143 -3.965 1.00 91.25 86 GLU A CA 1
ATOM 712 C C . GLU A 1 86 ? -4.371 -6.902 -4.768 1.00 91.25 86 GLU A C 1
ATOM 714 O O . GLU A 1 86 ? -4.391 -7.110 -5.979 1.00 91.25 86 GLU A O 1
ATOM 719 N N . SER A 1 87 ? -5.439 -6.403 -4.134 1.00 93.12 87 SER A N 1
ATOM 720 C CA . SER A 1 87 ? -6.668 -6.039 -4.848 1.00 93.12 87 SER A CA 1
ATOM 721 C C . SER A 1 8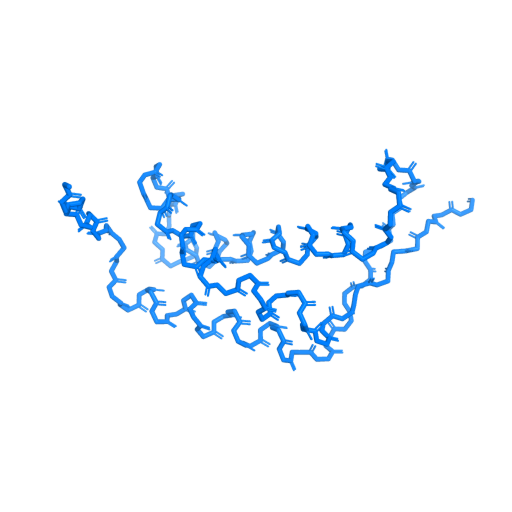7 ? -6.564 -4.740 -5.654 1.00 93.12 87 SER A C 1
ATOM 723 O O . SER A 1 87 ? -7.507 -4.421 -6.368 1.00 93.12 87 SER A O 1
ATOM 725 N N . HIS A 1 88 ? -5.455 -4.000 -5.544 1.00 92.06 88 HIS A N 1
ATOM 726 C CA . HIS A 1 88 ? -5.199 -2.749 -6.270 1.00 92.06 88 HIS A CA 1
ATOM 727 C C . HIS A 1 88 ? -3.977 -2.852 -7.204 1.00 92.06 88 HIS A C 1
ATOM 729 O O . HIS A 1 88 ? -3.468 -1.830 -7.659 1.00 92.06 88 HIS A O 1
ATOM 735 N N . LEU A 1 89 ? -3.465 -4.057 -7.498 1.00 89.19 89 LEU A N 1
ATOM 736 C CA . LEU A 1 89 ? -2.231 -4.216 -8.289 1.00 89.19 89 LEU A CA 1
ATOM 737 C C . LEU A 1 89 ? -2.313 -3.600 -9.686 1.00 89.19 89 LEU A C 1
ATOM 739 O O . LEU A 1 89 ? -1.331 -3.007 -10.132 1.00 89.19 89 LEU A O 1
ATOM 743 N N . ASP A 1 90 ? -3.469 -3.691 -10.342 1.00 88.94 90 ASP A N 1
ATOM 744 C CA . ASP A 1 90 ? -3.680 -3.080 -11.657 1.00 88.94 90 ASP A CA 1
ATOM 745 C C . ASP A 1 90 ? -3.553 -1.547 -11.576 1.00 88.94 90 ASP A C 1
ATOM 747 O O . ASP A 1 90 ? -2.825 -0.937 -12.356 1.00 88.94 90 ASP A O 1
ATOM 751 N N . GLU A 1 91 ? -4.143 -0.919 -10.553 1.00 90.00 91 GLU A N 1
ATOM 752 C CA . GLU A 1 91 ? -4.008 0.526 -10.315 1.00 90.00 91 GLU A CA 1
ATOM 753 C C . GLU A 1 91 ? -2.570 0.927 -9.965 1.00 90.00 91 GLU A C 1
ATOM 755 O O . GLU A 1 91 ? -2.087 1.980 -10.383 1.00 90.00 91 GLU A O 1
ATOM 760 N N . ILE A 1 92 ? -1.865 0.091 -9.197 1.00 88.19 92 ILE A N 1
ATOM 761 C CA . ILE A 1 92 ? -0.460 0.313 -8.836 1.00 88.19 92 ILE A CA 1
ATOM 762 C C . ILE A 1 92 ? 0.422 0.268 -10.087 1.00 88.19 92 ILE A C 1
ATOM 764 O O . ILE A 1 92 ? 1.332 1.092 -10.233 1.00 88.19 92 ILE A O 1
ATOM 768 N N . LYS A 1 93 ? 0.153 -0.677 -10.992 1.00 84.81 93 LYS A N 1
ATOM 769 C CA . LYS A 1 93 ? 0.870 -0.817 -12.258 1.00 84.81 93 LYS A CA 1
ATOM 770 C C . LYS A 1 93 ? 0.673 0.417 -13.139 1.00 84.81 93 LYS A C 1
ATOM 772 O O . LYS A 1 93 ? 1.664 1.013 -13.559 1.00 84.81 93 LYS A O 1
ATOM 777 N N . ASP A 1 94 ? -0.574 0.848 -13.311 1.00 84.62 94 ASP A N 1
ATOM 778 C CA . ASP A 1 94 ? -0.954 1.947 -14.212 1.00 84.62 94 ASP A CA 1
ATOM 779 C C . ASP A 1 94 ? -0.757 3.351 -13.609 1.00 84.62 94 ASP A C 1
ATOM 781 O O . ASP A 1 94 ? -0.938 4.370 -14.278 1.00 84.62 94 ASP A O 1
ATOM 785 N N . SER A 1 95 ? -0.387 3.431 -12.332 1.00 79.31 95 SER A N 1
ATOM 786 C CA . SER A 1 95 ? -0.216 4.693 -11.619 1.00 79.31 95 SER A CA 1
ATOM 787 C C . SER A 1 95 ? 0.842 5.606 -12.245 1.00 79.31 95 SER A C 1
ATOM 789 O O . SER A 1 95 ? 1.981 5.195 -12.487 1.00 79.31 95 SER A O 1
ATOM 791 N N . ILE A 1 96 ? 0.484 6.890 -12.359 1.00 71.88 96 ILE A N 1
ATOM 792 C CA . ILE A 1 96 ? 1.354 8.000 -12.783 1.00 71.88 96 ILE A CA 1
ATOM 793 C C . ILE A 1 96 ? 2.451 8.365 -11.771 1.00 71.88 96 ILE A C 1
ATOM 795 O O . ILE A 1 96 ? 3.267 9.239 -12.054 1.00 71.88 96 ILE A O 1
ATOM 799 N N . LEU A 1 97 ? 2.460 7.734 -10.590 1.00 67.81 97 LEU A N 1
ATOM 800 C CA . LEU A 1 97 ? 3.493 7.910 -9.577 1.00 67.81 97 LEU A CA 1
ATOM 801 C C . LEU A 1 97 ? 4.822 7.390 -10.132 1.00 67.81 97 LEU A C 1
ATOM 803 O O . LEU A 1 97 ? 5.114 6.193 -10.060 1.00 67.81 97 LEU A O 1
ATOM 807 N N . ASP A 1 98 ? 5.615 8.283 -10.710 1.00 64.94 98 ASP A N 1
ATOM 808 C CA . ASP A 1 98 ? 6.879 7.918 -11.333 1.00 64.94 98 ASP A CA 1
ATOM 809 C C . ASP A 1 98 ? 8.023 8.039 -10.323 1.00 64.94 98 ASP A C 1
ATOM 811 O O . ASP A 1 98 ? 8.180 9.052 -9.636 1.00 64.94 98 ASP A O 1
ATOM 815 N N . HIS A 1 99 ? 8.813 6.974 -10.222 1.00 64.94 99 HIS A N 1
ATOM 816 C CA . HIS A 1 99 ? 10.025 6.944 -9.414 1.00 64.94 99 HIS A CA 1
ATOM 817 C C . HIS A 1 99 ? 11.206 6.901 -10.372 1.00 64.94 99 HIS A C 1
ATOM 819 O O . HIS A 1 99 ? 11.364 5.936 -11.127 1.00 64.94 99 HIS A O 1
ATOM 825 N N . PHE A 1 100 ? 12.037 7.942 -10.341 1.00 62.28 100 PHE A N 1
ATOM 826 C CA . PHE A 1 100 ? 13.296 7.941 -11.075 1.00 62.28 100 PHE A CA 1
ATOM 827 C C . PHE A 1 100 ? 14.401 7.464 -10.144 1.00 62.28 100 PHE A C 1
ATOM 829 O O . PHE A 1 100 ? 14.641 8.038 -9.082 1.00 62.28 100 PHE A O 1
ATOM 836 N N . PHE A 1 101 ? 15.080 6.400 -10.551 1.00 64.25 101 PHE A N 1
ATOM 837 C CA . PHE A 1 101 ? 16.226 5.881 -9.825 1.00 64.25 101 PHE A CA 1
ATOM 838 C C . PHE A 1 101 ? 17.488 6.464 -10.445 1.00 64.25 101 PHE A C 1
ATOM 840 O O . PHE A 1 101 ? 17.818 6.169 -11.592 1.00 64.25 101 PHE A O 1
ATOM 847 N N . PHE A 1 102 ? 18.185 7.298 -9.682 1.00 61.88 102 PHE A N 1
ATOM 848 C CA . PHE A 1 102 ? 19.500 7.808 -10.055 1.00 61.88 102 PHE A CA 1
ATOM 849 C C . PHE A 1 102 ? 20.563 7.027 -9.290 1.00 61.88 102 PHE A C 1
ATOM 851 O O . PHE A 1 102 ? 20.407 6.766 -8.095 1.00 61.88 102 PHE A O 1
ATOM 858 N N . TYR A 1 103 ? 21.636 6.655 -9.980 1.00 64.50 103 TYR A N 1
ATOM 859 C CA . TYR A 1 103 ? 22.801 6.018 -9.377 1.00 64.50 103 TYR A CA 1
ATOM 860 C C . TYR A 1 103 ? 23.915 7.053 -9.246 1.00 64.50 103 TYR A C 1
ATOM 862 O O . TYR A 1 103 ? 24.113 7.847 -10.165 1.00 64.50 103 TYR A O 1
ATOM 870 N N . LYS A 1 104 ? 24.633 7.052 -8.119 1.00 62.31 104 LYS A N 1
ATOM 871 C CA . LYS A 1 104 ? 25.864 7.845 -7.999 1.00 62.31 104 LYS A CA 1
ATOM 872 C C . LYS A 1 104 ? 26.902 7.341 -9.006 1.00 62.31 104 LYS A C 1
ATOM 874 O O . LYS A 1 104 ? 27.113 6.130 -9.088 1.00 62.31 104 LYS A O 1
ATOM 879 N N . GLU A 1 105 ? 27.489 8.274 -9.755 1.00 58.69 105 GLU A N 1
ATOM 880 C CA . GLU A 1 105 ? 28.681 8.048 -10.591 1.00 58.69 105 GLU A CA 1
ATOM 881 C C . GLU A 1 105 ? 29.909 7.693 -9.742 1.00 58.69 105 GLU A C 1
ATOM 883 O O . GLU A 1 105 ? 30.042 8.242 -8.618 1.00 58.69 105 GLU A O 1
#

Sequence (105 aa):
MVSSRIVVLEEKFHDKITSLIHKTLKSNEISSPELKQKIWEYEHDDDFKYGHKAGFLIGLIIGDYMKTYERFPSPDELIEIRKIIESHLDEIKDSILDHFFFYKE

pLDDT: mean 81.0, std 14.02, range [34.66, 96.12]

Organism: NCBI:txid1131000

Foldseek 3Di:
DPPDPPDPDDPVLLVVLVVLLVVQLADPPADADEAQAPPDDDPDPLVVQLVVLLVVSLVVSQVVVCVVPVDGDDPSRSVVSNVSSVVCSVSSSVGPRDYHYHYDD

Secondary structure (DSSP, 8-state):
--------S-HHHHHHHHHHHHHHHT------PEESS-----S-HHHHHHHHHHHHHHHHHHHHHHHHHSSPPPHHHHHHHHHHHHTTHHHHHH-------EEP-